Protein AF-X0RHM2-F1 (afdb_monomer)

Organism: NCBI:txid412755

Sequence (44 aa):
AGIHMETINTSRIRISCLIKLSQLDQAVKALHDEFELSKIKKEI

pLDDT: mean 91.24, std 11.02, range [49.22, 97.75]

Foldseek 3Di:
DPFDFPDWDDDPPDIDTDGDPVCVVVVVVVVCVVVVVVPPDPPD

Solvent-accessible surface area (backbone atoms only — not comparable to full-atom values): 3013 Å² total; per-residue (Å²): 130,102,73,70,72,79,45,77,49,76,56,100,89,47,78,49,71,42,59,60,77,95,47,45,70,62,51,53,50,52,52,40,59,76,68,44,60,87,71,64,76,79,87,127

Structure (mmCIF, N/CA/C/O backbone):
data_AF-X0RHM2-F1
#
_entry.id   AF-X0RHM2-F1
#
loop_
_atom_site.group_PDB
_atom_site.id
_atom_site.type_symbol
_atom_site.label_atom_id
_atom_site.label_alt_id
_atom_site.label_comp_id
_atom_site.label_asym_id
_atom_site.label_entity_id
_atom_site.label_seq_id
_atom_site.pdbx_PDB_ins_code
_atom_site.Cartn_x
_atom_site.Cartn_y
_atom_site.Cartn_z
_atom_site.occupancy
_atom_site.B_iso_or_equiv
_atom_site.auth_seq_id
_atom_site.auth_comp_id
_atom_site.auth_asym_id
_atom_site.auth_atom_id
_atom_site.pdbx_PDB_model_num
ATOM 1 N N . ALA A 1 1 ? -9.596 -1.271 -5.684 1.00 68.06 1 ALA A N 1
ATOM 2 C CA . ALA A 1 1 ? -9.605 -1.913 -4.350 1.00 68.06 1 ALA A CA 1
ATOM 3 C C . ALA A 1 1 ? -10.469 -1.083 -3.395 1.00 68.06 1 ALA A C 1
ATOM 5 O O . ALA A 1 1 ? -10.299 0.126 -3.366 1.00 68.06 1 ALA A O 1
ATOM 6 N N . GLY A 1 2 ? -11.427 -1.676 -2.672 1.00 90.38 2 GLY A N 1
ATOM 7 C CA . GLY A 1 2 ? -12.315 -0.952 -1.741 1.00 90.38 2 GLY A CA 1
ATOM 8 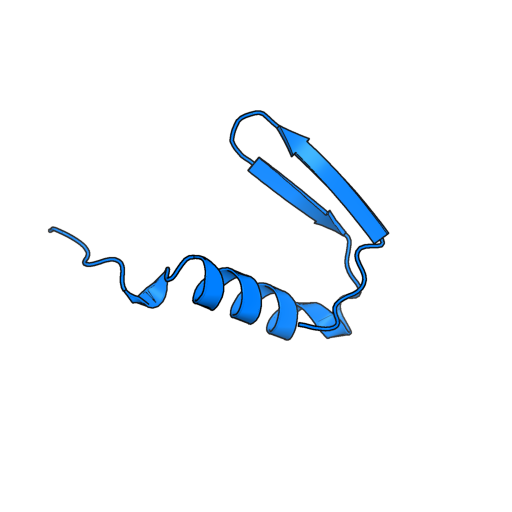C C . GLY A 1 2 ? -11.631 -0.571 -0.421 1.00 90.38 2 GLY A C 1
ATOM 9 O O . GLY A 1 2 ? -11.977 -1.118 0.622 1.00 90.38 2 GLY A O 1
ATOM 10 N N . ILE A 1 3 ? -10.627 0.309 -0.471 1.00 95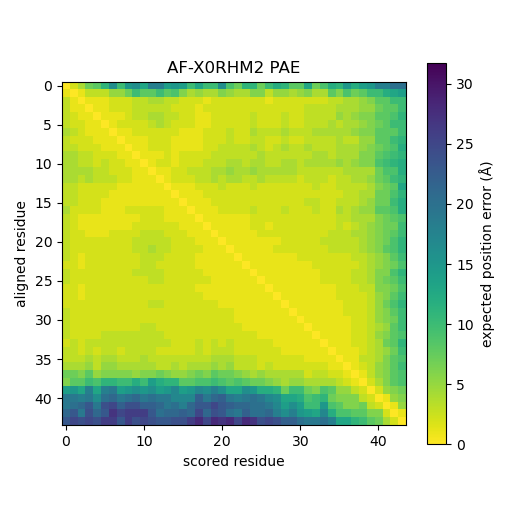.12 3 ILE A N 1
ATOM 11 C CA . ILE A 1 3 ? -9.819 0.731 0.686 1.00 95.12 3 ILE A CA 1
ATOM 12 C C . ILE A 1 3 ? -10.210 2.149 1.089 1.00 95.12 3 ILE A C 1
ATOM 14 O O . ILE A 1 3 ? -10.318 3.029 0.237 1.00 95.12 3 ILE A O 1
ATOM 18 N N . HIS A 1 4 ? -10.409 2.372 2.386 1.00 94.88 4 HIS A N 1
ATOM 19 C CA . HIS A 1 4 ? -10.716 3.695 2.911 1.00 94.88 4 HIS A CA 1
ATOM 20 C C . HIS A 1 4 ? -9.423 4.448 3.238 1.00 94.88 4 HIS A C 1
ATOM 22 O O . HIS A 1 4 ? -8.538 3.891 3.884 1.00 94.88 4 HIS A O 1
ATOM 28 N N . MET A 1 5 ? -9.327 5.708 2.810 1.00 94.75 5 MET A N 1
ATOM 29 C CA . MET A 1 5 ? -8.202 6.596 3.110 1.00 94.75 5 MET A CA 1
ATOM 30 C C . MET A 1 5 ? -8.631 7.598 4.179 1.00 94.75 5 MET A C 1
ATOM 32 O O . MET A 1 5 ? -9.531 8.397 3.937 1.00 94.75 5 MET A O 1
ATOM 36 N N . GLU A 1 6 ? -7.989 7.555 5.344 1.00 96.25 6 GLU A N 1
ATOM 37 C CA . GLU A 1 6 ? -8.299 8.452 6.464 1.00 96.25 6 GLU A CA 1
ATOM 38 C C . GLU A 1 6 ? -7.690 9.838 6.237 1.00 96.25 6 GLU A C 1
ATOM 40 O O . GLU A 1 6 ? -8.356 10.857 6.392 1.00 96.25 6 GLU A O 1
ATOM 45 N N . THR A 1 7 ? -6.426 9.864 5.807 1.00 96.88 7 THR A N 1
ATOM 46 C CA . THR A 1 7 ? -5.678 11.093 5.528 1.00 96.88 7 THR A CA 1
ATOM 47 C C . THR A 1 7 ? -4.751 10.867 4.347 1.00 96.88 7 THR A C 1
ATOM 49 O O . THR A 1 7 ? -4.177 9.787 4.205 1.00 96.88 7 THR A O 1
ATOM 52 N N . ILE A 1 8 ? -4.551 11.897 3.527 1.00 96.75 8 ILE A N 1
ATOM 53 C CA . ILE A 1 8 ? -3.579 11.900 2.432 1.00 96.75 8 ILE A CA 1
ATOM 54 C C . ILE A 1 8 ? -2.605 13.052 2.659 1.00 96.75 8 ILE A C 1
ATOM 56 O O . ILE A 1 8 ? -3.017 14.186 2.887 1.00 96.75 8 ILE A O 1
ATOM 60 N N . ASN A 1 9 ? -1.310 12.761 2.568 1.00 97.44 9 ASN A N 1
ATOM 61 C CA . ASN A 1 9 ? -0.250 13.755 2.590 1.00 97.44 9 ASN A CA 1
ATOM 62 C C . ASN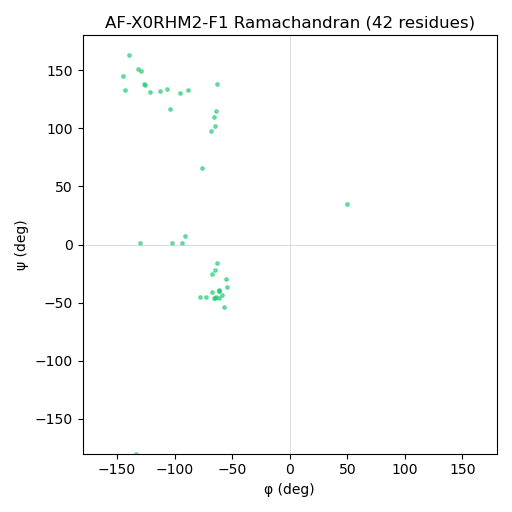 A 1 9 ? 0.655 13.585 1.366 1.00 97.44 9 ASN A C 1
ATOM 64 O O . ASN A 1 9 ? 1.005 12.464 0.993 1.00 97.44 9 ASN A O 1
ATOM 6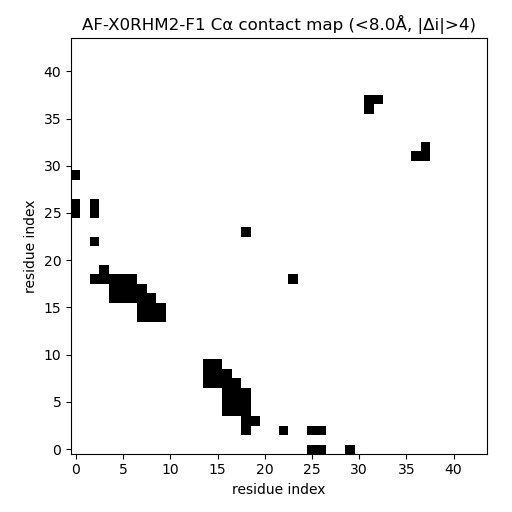8 N N . THR A 1 10 ? 1.048 14.690 0.739 1.00 97.62 10 THR A N 1
ATOM 69 C CA . THR A 1 10 ? 1.780 14.659 -0.534 1.00 97.62 10 THR A CA 1
ATOM 70 C C . THR A 1 10 ? 3.011 15.557 -0.509 1.00 97.62 10 THR A C 1
ATOM 72 O O . THR A 1 10 ? 3.077 16.557 0.203 1.00 97.62 10 THR A O 1
ATOM 75 N N . SER A 1 11 ? 4.015 15.176 -1.291 1.00 97.12 11 SER A N 1
ATOM 76 C CA . SER A 1 11 ? 5.165 15.991 -1.667 1.00 97.12 11 SER A CA 1
ATOM 77 C C . SER A 1 11 ? 5.399 15.854 -3.172 1.00 97.12 11 SER A C 1
ATOM 79 O O . SER A 1 11 ? 4.698 15.109 -3.855 1.00 97.12 11 SER A O 1
ATOM 81 N N . ARG A 1 12 ? 6.420 16.535 -3.705 1.00 97.38 12 ARG A N 1
A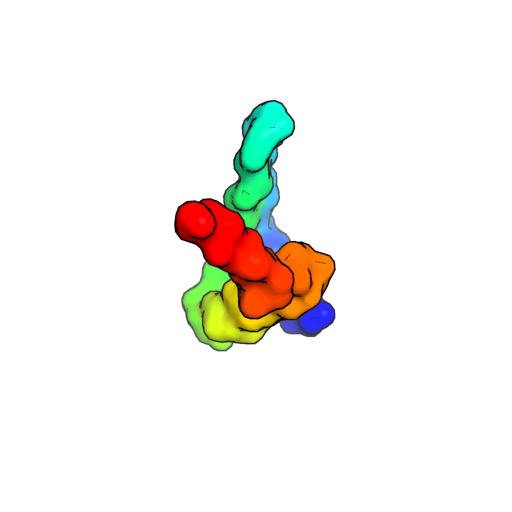TOM 82 C CA . ARG A 1 12 ? 6.727 16.531 -5.146 1.00 97.38 12 ARG A CA 1
ATOM 83 C C . ARG A 1 12 ? 6.935 15.128 -5.741 1.00 97.38 12 ARG A C 1
ATOM 85 O O . ARG A 1 12 ? 6.677 14.941 -6.920 1.00 97.38 12 ARG A O 1
ATOM 92 N N . ILE A 1 13 ? 7.417 14.169 -4.947 1.00 96.62 13 ILE A N 1
ATOM 93 C CA . ILE A 1 13 ? 7.780 12.819 -5.419 1.00 96.62 13 ILE A CA 1
ATOM 94 C C . ILE A 1 13 ? 7.180 11.693 -4.574 1.00 96.62 13 ILE A C 1
ATOM 96 O O . ILE A 1 13 ? 7.484 10.526 -4.804 1.00 96.62 13 ILE A O 1
ATOM 100 N N . ARG A 1 14 ? 6.387 12.016 -3.546 1.00 96.44 14 ARG A N 1
ATOM 101 C CA . ARG A 1 14 ? 5.885 11.011 -2.606 1.00 96.44 14 ARG A CA 1
ATOM 102 C C . ARG A 1 14 ? 4.467 11.320 -2.176 1.00 96.44 14 ARG A C 1
ATOM 104 O O . ARG A 1 14 ? 4.170 12.424 -1.732 1.00 96.44 14 ARG A O 1
ATOM 111 N N . ILE A 1 15 ? 3.630 10.295 -2.223 1.00 96.62 15 ILE A N 1
ATOM 112 C CA . ILE A 1 15 ? 2.283 10.305 -1.666 1.00 96.62 15 ILE A CA 1
ATOM 113 C C . ILE A 1 15 ? 2.283 9.329 -0.490 1.00 96.62 15 ILE A C 1
ATOM 115 O O . ILE A 1 15 ? 2.802 8.218 -0.590 1.00 96.62 15 ILE A O 1
ATOM 119 N N . SER A 1 16 ? 1.750 9.757 0.646 1.00 96.44 16 SER A N 1
ATOM 120 C CA . SER A 1 16 ? 1.553 8.925 1.830 1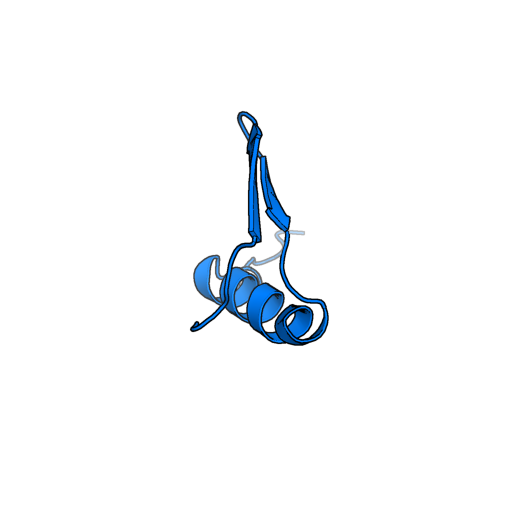.00 96.44 16 SER A CA 1
ATOM 121 C C . SER A 1 16 ? 0.091 9.018 2.242 1.00 96.44 16 SER A C 1
ATOM 123 O O . SER A 1 16 ? -0.488 10.101 2.223 1.00 96.44 16 SER A O 1
ATOM 125 N N . CYS A 1 17 ? -0.514 7.894 2.607 1.00 95.75 17 CYS A N 1
ATOM 126 C CA . CYS A 1 17 ? -1.883 7.859 3.104 1.00 95.75 17 CYS A CA 1
ATOM 127 C C . CYS A 1 17 ? -1.956 7.086 4.420 1.00 95.75 17 CYS A C 1
ATOM 129 O O . CYS A 1 17 ? -1.156 6.181 4.662 1.00 95.75 17 CYS A O 1
ATOM 131 N N . LEU A 1 18 ? -2.897 7.478 5.274 1.00 97.69 18 LEU A N 1
ATOM 132 C CA . LEU A 1 18 ? -3.249 6.750 6.484 1.00 97.69 18 LEU A CA 1
ATOM 133 C C . LEU A 1 18 ? -4.449 5.855 6.177 1.00 97.69 18 LEU A C 1
ATOM 135 O O . LEU A 1 18 ? -5.438 6.313 5.602 1.00 97.69 18 LEU A O 1
ATOM 139 N N . ILE A 1 19 ? -4.340 4.584 6.545 1.00 97.19 19 ILE A N 1
ATOM 140 C CA . ILE A 1 19 ? -5.363 3.558 6.344 1.00 97.19 19 ILE A CA 1
ATOM 141 C C . ILE A 1 19 ? -5.437 2.671 7.585 1.00 97.19 19 ILE A C 1
ATOM 143 O O . ILE A 1 19 ? -4.482 2.594 8.365 1.00 97.19 19 ILE A O 1
ATOM 147 N N . LYS A 1 20 ? -6.533 1.922 7.724 1.00 97.75 20 LYS A N 1
ATOM 148 C CA . LYS A 1 20 ? -6.635 0.894 8.762 1.00 97.75 20 LYS A CA 1
ATOM 149 C C . LYS A 1 20 ? -5.597 -0.199 8.537 1.00 97.75 20 LYS A C 1
ATOM 151 O O . LYS A 1 20 ? -5.443 -0.702 7.425 1.00 97.75 20 LYS A O 1
ATOM 156 N N . LEU A 1 21 ? -4.967 -0.643 9.624 1.00 97.12 21 LEU A N 1
ATOM 157 C CA . LEU A 1 21 ? -3.969 -1.716 9.595 1.00 97.12 21 LEU A CA 1
ATOM 158 C C . LEU A 1 21 ? -4.502 -3.002 8.942 1.00 97.12 21 LEU A C 1
ATOM 160 O 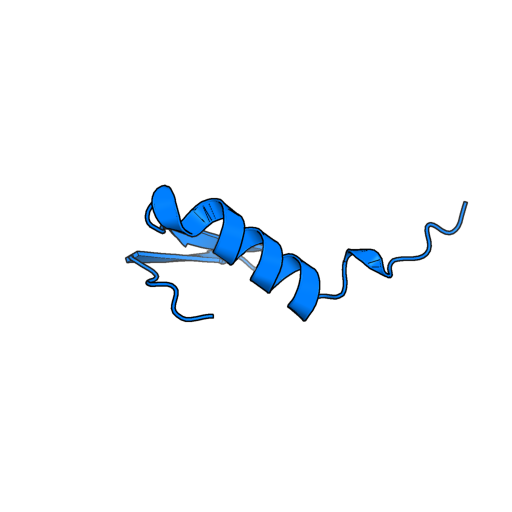O . LEU A 1 21 ? -3.784 -3.655 8.195 1.00 97.12 21 LEU A O 1
ATOM 164 N N . SER A 1 22 ? -5.780 -3.329 9.153 1.00 97.56 22 SER A N 1
ATOM 165 C CA . SER A 1 22 ? -6.423 -4.501 8.543 1.00 97.56 22 SER A CA 1
ATOM 166 C C . SER A 1 22 ? -6.498 -4.453 7.013 1.00 97.56 22 SER A C 1
ATOM 168 O O . SER A 1 22 ? -6.741 -5.480 6.388 1.00 97.56 22 SER A O 1
ATOM 170 N N . GLN A 1 23 ? -6.296 -3.283 6.401 1.00 97.25 23 GLN A N 1
ATOM 171 C CA . GLN A 1 23 ? -6.318 -3.089 4.950 1.00 97.25 23 GLN A CA 1
ATOM 172 C C . GLN A 1 23 ? -4.909 -2.987 4.346 1.00 97.25 23 GLN A C 1
ATOM 174 O O . GLN A 1 23 ? -4.790 -2.819 3.132 1.00 97.25 23 GLN A O 1
ATOM 179 N N . LEU A 1 24 ? -3.851 -3.103 5.162 1.00 96.19 24 LEU A N 1
ATOM 180 C CA . LEU A 1 24 ? -2.465 -2.879 4.743 1.00 96.19 24 LEU A CA 1
ATOM 181 C C . LEU A 1 24 ? -2.053 -3.785 3.578 1.00 96.19 24 LEU A C 1
ATOM 183 O O . LEU A 1 24 ? -1.633 -3.284 2.538 1.00 96.19 24 LEU A O 1
ATOM 187 N N . ASP A 1 25 ? -2.226 -5.100 3.715 1.00 96.94 25 ASP A N 1
ATOM 188 C CA . ASP A 1 25 ? -1.804 -6.056 2.685 1.00 96.94 25 ASP A CA 1
ATOM 189 C C . ASP A 1 25 ? -2.532 -5.835 1.356 1.00 96.94 25 ASP A C 1
ATOM 191 O O . ASP A 1 25 ? -1.932 -5.918 0.283 1.00 96.94 25 ASP A O 1
ATOM 195 N N . GLN A 1 26 ? -3.830 -5.525 1.414 1.00 96.31 26 GLN A N 1
ATOM 196 C CA . GLN A 1 26 ? -4.626 -5.237 0.225 1.00 96.31 26 GLN A CA 1
ATOM 197 C C . GLN A 1 26 ? -4.171 -3.934 -0.443 1.00 96.31 26 GLN A C 1
ATOM 199 O O . GLN A 1 26 ? -4.100 -3.873 -1.669 1.00 96.31 26 GLN A O 1
ATOM 204 N N . ALA A 1 27 ? -3.856 -2.905 0.347 1.00 96.38 27 ALA A N 1
ATOM 205 C CA . ALA A 1 27 ? -3.382 -1.622 -0.160 1.00 96.38 27 ALA A CA 1
ATOM 206 C C . ALA A 1 27 ? -2.020 -1.743 -0.835 1.00 96.38 27 ALA A C 1
ATOM 208 O O . ALA A 1 27 ? -1.844 -1.257 -1.951 1.00 96.38 27 ALA A O 1
ATOM 209 N N . VAL A 1 28 ? -1.082 -2.439 -0.193 1.00 95.69 28 VAL A N 1
ATOM 210 C CA . VAL A 1 28 ? 0.263 -2.641 -0.737 1.00 95.69 28 VAL A CA 1
ATOM 211 C C . VAL A 1 28 ? 0.209 -3.454 -2.027 1.00 95.69 28 VAL A C 1
ATOM 213 O O . VAL A 1 28 ? 0.824 -3.046 -3.008 1.00 95.69 28 VAL A O 1
ATOM 216 N N . LYS A 1 29 ? -0.565 -4.547 -2.074 1.00 95.75 29 LYS A N 1
ATOM 217 C CA . LYS A 1 29 ? -0.732 -5.344 -3.302 1.00 95.75 29 LYS A CA 1
ATOM 218 C C . LYS A 1 29 ? -1.364 -4.532 -4.429 1.00 95.75 29 LYS A C 1
ATOM 220 O O . LYS A 1 29 ? -0.836 -4.529 -5.531 1.00 95.75 29 LYS A O 1
ATOM 225 N N . ALA A 1 30 ? -2.434 -3.788 -4.138 1.00 95.31 30 ALA A N 1
ATOM 226 C CA . ALA A 1 30 ? -3.094 -2.949 -5.136 1.00 95.31 30 ALA A CA 1
ATOM 227 C C . ALA A 1 30 ? -2.142 -1.900 -5.733 1.00 95.31 30 ALA A C 1
ATOM 229 O O . ALA A 1 30 ? -2.124 -1.727 -6.944 1.00 95.31 30 ALA A O 1
ATOM 230 N N . LEU A 1 31 ? -1.327 -1.238 -4.903 1.00 94.62 31 LEU A N 1
ATOM 231 C CA . LEU A 1 31 ? -0.307 -0.301 -5.388 1.00 94.62 31 LEU A CA 1
ATOM 232 C C . LEU A 1 31 ? 0.763 -1.020 -6.215 1.00 94.62 31 LEU A C 1
ATOM 234 O O . LEU A 1 31 ? 1.142 -0.553 -7.282 1.00 94.62 31 LEU A O 1
ATOM 238 N N . HIS A 1 32 ? 1.254 -2.156 -5.729 1.00 94.62 32 HIS A N 1
ATOM 239 C CA . HIS A 1 32 ? 2.298 -2.913 -6.404 1.00 94.62 32 HIS A CA 1
ATOM 240 C C . HIS A 1 32 ? 1.868 -3.405 -7.795 1.00 94.62 32 HIS A C 1
ATOM 242 O O . HIS A 1 32 ? 2.670 -3.355 -8.729 1.00 94.62 32 HIS A O 1
ATOM 248 N N . ASP A 1 33 ? 0.615 -3.842 -7.931 1.00 93.38 33 ASP A N 1
ATOM 249 C CA . ASP A 1 33 ? 0.037 -4.298 -9.196 1.00 93.38 33 ASP A CA 1
ATOM 250 C C . ASP A 1 33 ? -0.243 -3.127 -10.150 1.00 93.38 33 ASP A C 1
ATOM 252 O O . ASP A 1 33 ? 0.128 -3.203 -11.319 1.00 93.38 33 ASP A O 1
ATOM 256 N N . GLU A 1 34 ? -0.826 -2.030 -9.653 1.00 94.19 34 GLU A N 1
ATOM 257 C CA . GLU A 1 34 ? -1.145 -0.835 -10.454 1.00 94.19 34 GLU A CA 1
ATOM 258 C C . GLU A 1 34 ? 0.110 -0.185 -11.054 1.00 94.19 34 GLU A C 1
ATOM 260 O O . GLU A 1 34 ? 0.109 0.241 -12.205 1.00 94.19 34 GLU A O 1
ATOM 265 N N . PHE A 1 35 ? 1.202 -0.136 -10.286 1.00 94.00 35 PHE A N 1
ATOM 266 C CA . PHE A 1 35 ? 2.484 0.410 -10.742 1.00 94.00 35 PHE A CA 1
ATOM 267 C C . PHE A 1 35 ? 3.408 -0.646 -11.370 1.00 94.00 35 PHE A C 1
ATOM 269 O O . PHE A 1 35 ? 4.569 -0.348 -11.649 1.00 94.00 35 PHE A O 1
ATOM 276 N N . GLU A 1 36 ? 2.921 -1.875 -11.572 1.00 93.88 36 GLU A N 1
ATOM 277 C CA . GLU A 1 36 ? 3.646 -2.986 -12.204 1.00 93.88 36 GLU A CA 1
ATOM 278 C C . GLU A 1 36 ? 5.052 -3.240 -11.625 1.00 93.88 36 GLU A C 1
ATOM 280 O O . GLU A 1 36 ? 5.982 -3.642 -12.332 1.00 93.88 36 GLU A O 1
ATOM 285 N N . LEU A 1 37 ? 5.225 -3.041 -10.315 1.00 90.81 37 LEU A N 1
ATOM 286 C CA . LEU A 1 37 ? 6.546 -3.051 -9.673 1.00 90.81 37 LEU A CA 1
ATOM 287 C C . LEU A 1 37 ? 7.233 -4.431 -9.725 1.00 90.81 37 LEU A C 1
ATOM 289 O O . LEU A 1 37 ? 8.460 -4.511 -9.690 1.00 90.81 37 LEU A O 1
ATOM 293 N N . SER A 1 38 ? 6.468 -5.517 -9.890 1.00 86.88 38 SER A N 1
ATOM 294 C CA . SER A 1 38 ? 6.989 -6.877 -10.131 1.00 86.88 38 SER A CA 1
ATOM 295 C C . SER A 1 38 ? 7.683 -7.040 -11.480 1.00 86.88 38 SER A C 1
ATOM 297 O O .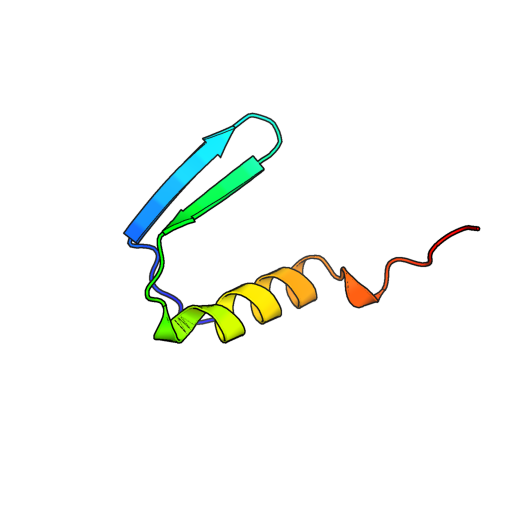 SER A 1 38 ? 8.494 -7.952 -11.639 1.00 86.88 38 SER A O 1
ATOM 299 N N . LYS A 1 39 ? 7.338 -6.215 -12.472 1.00 85.50 39 LYS A N 1
ATOM 300 C CA . LYS A 1 39 ? 7.816 -6.355 -13.854 1.00 85.50 39 LYS A CA 1
ATOM 301 C C . LYS A 1 39 ? 9.063 -5.529 -14.135 1.00 85.50 39 LYS A C 1
ATOM 303 O O . LYS A 1 39 ? 9.568 -5.556 -15.258 1.00 85.50 39 LYS A O 1
ATOM 308 N N . ILE A 1 40 ? 9.578 -4.821 -13.129 1.00 79.00 40 ILE A N 1
ATOM 309 C CA . ILE A 1 40 ? 10.821 -4.069 -13.247 1.00 79.00 40 ILE A CA 1
ATOM 310 C C . ILE A 1 40 ? 11.953 -5.073 -13.481 1.00 79.00 40 ILE A C 1
ATOM 312 O O . ILE A 1 40 ? 12.426 -5.745 -12.561 1.00 79.00 40 ILE A O 1
ATOM 316 N N . LYS A 1 41 ? 12.393 -5.187 -14.740 1.00 68.12 41 LYS A N 1
ATOM 317 C CA . LYS A 1 41 ? 13.637 -5.876 -15.070 1.00 68.12 41 LYS A CA 1
ATOM 318 C C . LYS A 1 41 ? 14.763 -5.092 -14.422 1.00 68.12 41 LYS A C 1
ATOM 320 O O . LYS A 1 41 ? 15.020 -3.945 -14.771 1.00 68.12 41 LYS A O 1
ATOM 325 N N . LYS A 1 42 ? 15.422 -5.729 -13.463 1.00 65.69 42 LYS A N 1
ATOM 326 C CA . LYS A 1 42 ? 16.676 -5.238 -12.915 1.00 65.69 42 LYS A CA 1
A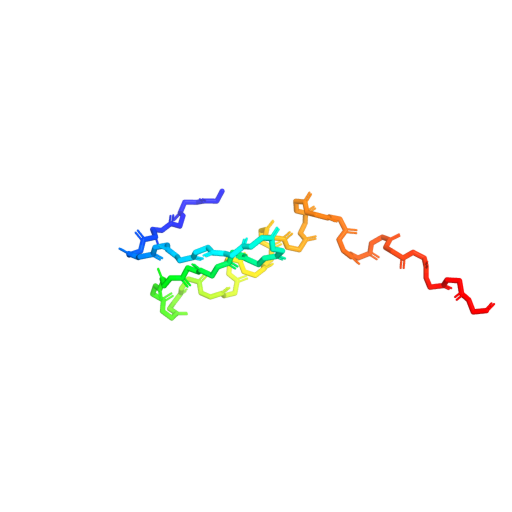TOM 327 C C . LYS A 1 42 ? 17.716 -5.368 -14.029 1.00 65.69 42 LYS A C 1
ATOM 329 O O . LYS A 1 42 ? 18.190 -6.471 -14.284 1.00 65.69 42 LYS A O 1
ATOM 334 N N . GLU A 1 43 ? 17.981 -4.283 -14.748 1.00 63.03 43 GLU A N 1
ATOM 335 C CA . GLU A 1 43 ? 19.184 -4.186 -15.573 1.00 63.03 43 GLU A CA 1
ATOM 336 C C . GLU A 1 43 ? 20.371 -4.192 -14.601 1.00 63.03 43 GLU A C 1
ATOM 338 O O . GLU A 1 43 ? 20.510 -3.293 -13.769 1.00 63.03 43 GLU A O 1
ATOM 343 N N . ILE A 1 44 ? 21.118 -5.299 -14.616 1.00 49.22 44 ILE A N 1
ATOM 344 C CA . ILE A 1 44 ? 22.393 -5.484 -13.915 1.00 49.22 44 ILE A CA 1
ATOM 345 C C . ILE A 1 44 ? 23.490 -5.295 -14.953 1.00 49.22 44 ILE A C 1
ATOM 347 O O . ILE A 1 44 ? 23.351 -5.915 -16.033 1.00 49.22 44 ILE A O 1
#

InterPro domains:
  IPR045865 ACT-like domain [SSF55021] (1-40)
  IPR054352 Aspartokinase, ACT domain [PF22468] (1-35)

Mean predicted aligned error: 4.67 Å

Radius of gyration: 12.74 Å; Cα contacts (8 Å, |Δi|>4): 31; chains: 1; bounding box: 35×23×25 Å

Secondary structure (DSSP, 8-state):
-----SEEEE-SS-EEEE--GGGHHHHHHHHHHHTTGGG-----